Protein AF-A0A350H3S9-F1 (afdb_monomer)

Nearest PDB structures (foldseek):
  4h9d-assembly1_A  TM=5.043E-01  e=4.575E-01  Geobacter metallireducens GS-15

Sequence (129 aa):
MKNITREMLKIYKPISELDWMNYKIVRKTDLTFHHIQKRCDGGKEVIENGALLLPVPHQYLHLIEYKDINTYIAINKMFEYINRQQHEPTMEQREIIEYLLREFEEKHKWDKGSKGKLMIKRKYLERSL

Secondary structure (DSSP, 8-state):
--HHHHHHHHHH--TTSB-TTS-B-S-GGG-EEEESS-GGGT--SSGGGEEEE-HHHHHHHHHHHHH-HHHHHHHHHHHHHHHHHTSPPPHHHHHHHHHHHHHHHHHHTT-B-TTS-BSS-HHHH----

Solvent-accessible surface area (backbone atoms only — not comparable to full-atom values): 7425 Å² total; per-residue (Å²): 112,57,71,67,51,55,54,47,50,69,53,27,48,59,82,84,37,38,34,78,79,37,36,70,52,88,50,77,70,60,42,38,77,42,58,62,49,43,61,93,78,71,31,59,100,45,75,82,30,38,39,55,27,40,69,63,59,50,55,44,49,54,52,36,43,76,73,37,52,65,57,34,50,53,51,40,50,51,39,48,53,37,41,73,69,53,36,49,76,50,71,69,56,48,50,53,50,49,50,53,50,50,55,49,42,69,75,41,65,82,41,55,46,99,83,69,44,60,64,74,46,72,78,74,72,65,52,72,120

pLDDT: mean 96.6, std 2.72, range [79.38, 98.75]

Foldseek 3Di:
DDPQLVVLCVQAVPPVCAFLLQAHNPDSVQWDWDFLQDVVNVTDSHLLRTGTDGPLVSVVLVVCCVPPVPLSNVSSVLVNVSSVVRYHDDPVSNVVSVVSLVVSCVVQVCPADPVRDRPDDPSNVPGDD

Structure (mmCIF, N/CA/C/O backbone):
data_AF-A0A350H3S9-F1
#
_entry.id   AF-A0A350H3S9-F1
#
loop_
_atom_site.group_PDB
_atom_site.id
_atom_site.type_symbol
_atom_site.label_atom_id
_atom_site.label_alt_id
_atom_site.label_comp_id
_atom_site.label_asym_id
_atom_site.label_entity_id
_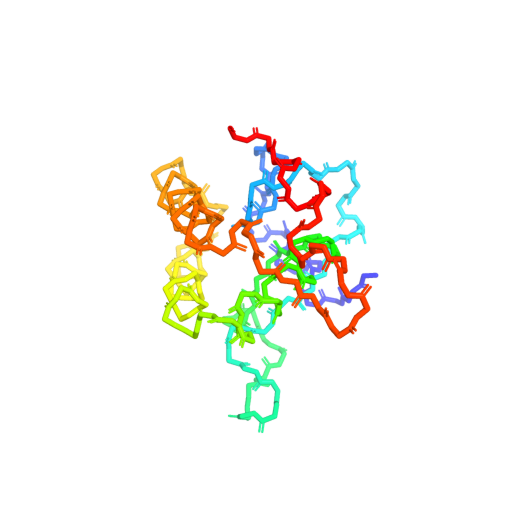atom_site.label_seq_id
_atom_site.pdbx_PDB_ins_code
_atom_site.Cartn_x
_atom_site.Cartn_y
_atom_site.Cartn_z
_atom_site.occupancy
_atom_site.B_iso_or_equiv
_atom_site.auth_seq_id
_atom_site.auth_comp_id
_atom_site.auth_asym_id
_atom_site.auth_atom_id
_atom_site.pdbx_PDB_model_num
ATOM 1 N N . MET A 1 1 ? -17.224 4.369 -3.195 1.00 84.19 1 MET A N 1
ATOM 2 C CA . MET A 1 1 ? -16.602 3.606 -2.090 1.00 84.19 1 MET A CA 1
ATOM 3 C C . MET A 1 1 ? -17.494 2.431 -1.702 1.00 84.19 1 MET A C 1
ATOM 5 O O . MET A 1 1 ? -18.702 2.625 -1.617 1.00 84.19 1 MET A O 1
ATOM 9 N N . LYS A 1 2 ? -16.916 1.243 -1.485 1.00 87.38 2 LYS A N 1
ATOM 10 C CA . LYS A 1 2 ? -17.641 0.023 -1.079 1.00 87.38 2 LYS A CA 1
ATOM 11 C C . LYS A 1 2 ? -18.031 0.055 0.407 1.00 87.38 2 LYS A C 1
ATOM 13 O O . LYS A 1 2 ? -17.429 0.799 1.179 1.00 87.38 2 LYS A O 1
ATOM 18 N N . ASN A 1 3 ? -18.996 -0.773 0.817 1.00 93.94 3 ASN A N 1
ATOM 19 C CA . ASN A 1 3 ? -19.404 -0.876 2.227 1.00 93.94 3 ASN A CA 1
ATOM 20 C C . ASN A 1 3 ? -18.253 -1.341 3.130 1.00 93.94 3 ASN A C 1
ATOM 22 O O . ASN A 1 3 ? -17.977 -0.675 4.122 1.00 93.94 3 A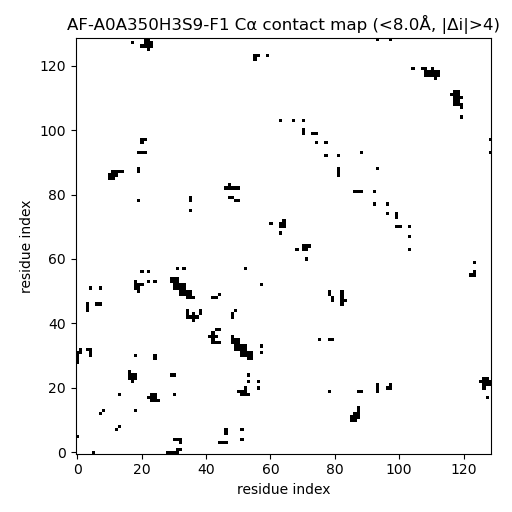SN A O 1
ATOM 26 N N . ILE A 1 4 ? -17.501 -2.364 2.714 1.00 96.00 4 ILE A N 1
ATOM 27 C CA . ILE A 1 4 ? -16.339 -2.865 3.462 1.00 96.00 4 ILE A CA 1
ATOM 28 C C . ILE A 1 4 ? -15.286 -1.772 3.708 1.00 96.00 4 ILE A C 1
ATOM 30 O O . ILE A 1 4 ? -14.759 -1.629 4.805 1.00 96.00 4 ILE A O 1
ATOM 34 N N . THR A 1 5 ? -15.040 -0.899 2.724 1.00 96.56 5 THR A N 1
ATOM 35 C CA . THR A 1 5 ? -14.099 0.224 2.863 1.00 96.56 5 THR A CA 1
ATOM 36 C C . THR A 1 5 ? -14.577 1.229 3.915 1.00 96.56 5 THR A C 1
ATOM 38 O O . THR A 1 5 ? -13.764 1.786 4.651 1.00 96.56 5 THR A O 1
ATOM 41 N N . ARG A 1 6 ? -15.895 1.456 4.021 1.00 96.31 6 ARG A N 1
ATOM 42 C CA . ARG A 1 6 ? -16.478 2.319 5.062 1.00 96.31 6 ARG A CA 1
ATOM 43 C C . ARG A 1 6 ? -16.324 1.704 6.450 1.00 96.31 6 ARG A C 1
ATOM 45 O O . ARG A 1 6 ? -16.080 2.439 7.398 1.00 96.31 6 ARG A O 1
ATOM 52 N N . GLU A 1 7 ? -16.479 0.390 6.572 1.00 97.38 7 GLU A N 1
ATOM 53 C CA . GLU A 1 7 ? -16.278 -0.336 7.832 1.00 97.38 7 GLU A CA 1
ATOM 54 C C . GLU A 1 7 ? -14.817 -0.273 8.272 1.00 97.38 7 GLU A C 1
ATOM 56 O O . GLU A 1 7 ? -14.533 0.163 9.386 1.00 97.38 7 GLU A O 1
ATOM 61 N N . MET A 1 8 ? -13.886 -0.558 7.361 1.00 97.75 8 MET A N 1
ATOM 62 C CA . MET A 1 8 ? -12.454 -0.410 7.617 1.00 97.75 8 MET A CA 1
ATOM 63 C C . MET A 1 8 ? -12.094 1.020 8.045 1.00 97.75 8 MET A C 1
ATOM 65 O O . MET A 1 8 ? -11.348 1.209 8.999 1.00 97.75 8 MET A O 1
ATOM 69 N N . LEU A 1 9 ? -12.663 2.053 7.415 1.00 97.06 9 LEU A N 1
ATOM 70 C CA . LEU A 1 9 ? -12.430 3.443 7.824 1.00 97.06 9 LEU A CA 1
ATOM 71 C C . LEU A 1 9 ? -12.848 3.741 9.273 1.00 97.06 9 LEU A C 1
ATOM 73 O O . LEU A 1 9 ? -12.231 4.596 9.911 1.00 97.06 9 LEU A O 1
ATOM 77 N N . LYS A 1 10 ? -13.875 3.057 9.792 1.00 96.94 10 LYS A N 1
ATOM 78 C CA . LYS A 1 10 ? -14.310 3.189 11.192 1.00 96.94 10 LYS A CA 1
ATOM 79 C C . LYS A 1 10 ? -13.351 2.497 12.162 1.00 96.94 10 LYS A C 1
ATOM 81 O O . LYS A 1 10 ? -13.195 2.989 13.276 1.00 96.94 10 LYS A O 1
ATOM 86 N N . ILE A 1 11 ? -12.742 1.390 11.737 1.00 97.38 11 ILE A N 1
ATOM 87 C CA . ILE A 1 11 ? -11.782 0.603 12.520 1.00 97.38 11 ILE A CA 1
ATOM 88 C C . ILE A 1 11 ? -10.434 1.317 12.553 1.00 97.38 11 ILE A C 1
ATOM 90 O O . ILE A 1 11 ? -10.003 1.781 13.603 1.00 97.38 11 ILE A O 1
ATOM 94 N N . TYR A 1 12 ? -9.806 1.478 11.385 1.00 97.25 12 TYR A N 1
ATOM 95 C CA . TYR A 1 12 ? -8.415 1.913 11.309 1.00 97.25 12 TYR A CA 1
ATOM 96 C C . TYR A 1 12 ? -8.235 3.405 11.553 1.00 97.25 12 TYR A C 1
ATOM 98 O O . TYR A 1 12 ? -7.176 3.779 12.024 1.00 97.25 12 TYR A O 1
ATOM 106 N N . LYS A 1 13 ? -9.242 4.243 11.258 1.00 94.75 13 LYS A N 1
ATOM 107 C CA . LYS A 1 13 ? -9.237 5.699 11.505 1.00 94.75 13 LYS A CA 1
ATOM 108 C C . LYS A 1 13 ? -7.896 6.365 11.127 1.00 94.75 13 LYS A C 1
ATOM 110 O O . LYS A 1 13 ? -7.096 6.615 12.012 1.00 94.75 13 LYS A O 1
ATOM 115 N N . PRO A 1 14 ? -7.643 6.698 9.849 1.00 92.00 14 PRO A N 1
ATOM 116 C CA . PRO A 1 14 ? -6.372 7.302 9.436 1.00 92.00 14 PRO A CA 1
ATOM 117 C C . PRO A 1 14 ? -6.255 8.750 9.949 1.00 92.00 14 PRO A C 1
ATOM 119 O O . PRO A 1 14 ? -6.624 9.686 9.235 1.00 92.00 14 PRO A O 1
ATOM 122 N N . ILE A 1 15 ? -5.808 8.941 11.194 1.00 94.62 15 ILE A N 1
ATOM 123 C CA . ILE A 1 15 ? -5.609 10.251 11.837 1.00 94.62 15 ILE A CA 1
ATOM 124 C C . ILE A 1 15 ? -4.406 10.951 11.209 1.00 94.62 15 ILE A C 1
ATOM 126 O O . ILE A 1 15 ? -4.433 12.164 11.037 1.00 94.62 15 ILE A O 1
ATOM 130 N N . SER A 1 16 ? -3.402 10.183 10.779 1.00 94.94 16 SER A N 1
ATOM 131 C CA . SER A 1 16 ? -2.261 10.685 9.998 1.00 94.94 16 SER A CA 1
ATOM 132 C C . SER A 1 16 ? -2.627 11.264 8.626 1.00 94.94 16 SER A C 1
ATOM 134 O O . SER A 1 16 ? -1.766 11.834 7.966 1.00 94.94 16 SER A O 1
ATOM 136 N N . GLU A 1 17 ? -3.870 11.090 8.160 1.00 97.12 17 GLU A N 1
ATOM 137 C CA . GLU A 1 17 ? -4.294 11.423 6.793 1.00 97.12 17 GLU A CA 1
ATOM 138 C C . GLU A 1 17 ? -3.474 10.711 5.706 1.00 97.12 17 GLU A C 1
ATOM 140 O O . GLU A 1 17 ? -3.423 11.162 4.563 1.00 97.12 17 GLU A O 1
ATOM 145 N N . LEU A 1 18 ? -2.854 9.578 6.035 1.00 97.75 18 LEU A N 1
ATOM 146 C CA . LEU A 1 18 ? -2.092 8.760 5.102 1.00 97.75 18 LEU A CA 1
ATOM 147 C C . LEU A 1 18 ? -2.777 7.419 4.881 1.00 97.75 18 LEU A C 1
ATOM 149 O O . LEU A 1 18 ? -3.320 6.810 5.809 1.00 97.75 18 LEU A O 1
ATOM 153 N N . ASP A 1 19 ? -2.705 6.924 3.652 1.00 98.12 19 ASP A N 1
ATOM 154 C CA . ASP A 1 19 ? -3.073 5.547 3.368 1.00 98.12 19 ASP A CA 1
ATOM 155 C C . ASP A 1 19 ? -1.991 4.569 3.856 1.00 98.12 19 ASP A C 1
ATOM 157 O O . ASP A 1 19 ? -0.999 4.957 4.490 1.00 98.12 19 ASP A O 1
ATOM 161 N N . TRP A 1 20 ? -2.202 3.275 3.615 1.00 98.31 20 TRP A N 1
ATOM 162 C CA . TRP A 1 20 ? -1.297 2.246 4.129 1.00 98.31 20 TRP A CA 1
ATOM 163 C C . TRP A 1 20 ? 0.053 2.194 3.399 1.00 98.31 20 TRP A C 1
ATOM 165 O O . TRP A 1 20 ? 0.931 1.464 3.835 1.00 98.31 20 TRP A O 1
ATOM 175 N N . MET A 1 21 ? 0.248 2.976 2.332 1.00 98.44 21 MET A N 1
ATOM 176 C CA . MET A 1 21 ? 1.527 3.130 1.624 1.00 98.44 21 MET A CA 1
ATOM 177 C C . MET A 1 21 ? 2.067 4.567 1.697 1.00 98.44 21 MET A C 1
ATOM 179 O O . MET A 1 21 ? 2.867 4.972 0.856 1.00 98.44 21 MET A O 1
ATOM 183 N N . ASN A 1 22 ? 1.646 5.336 2.705 1.00 98.38 22 ASN A N 1
ATOM 184 C CA . ASN A 1 22 ? 2.121 6.693 2.993 1.00 98.38 22 ASN A CA 1
ATOM 185 C C . ASN A 1 22 ? 1.741 7.768 1.959 1.00 98.38 22 ASN A C 1
ATOM 187 O O . ASN A 1 22 ? 2.407 8.802 1.856 1.00 98.38 22 ASN A O 1
ATOM 191 N N . TYR A 1 23 ? 0.652 7.579 1.212 1.00 98.19 23 TYR A N 1
ATOM 192 C CA . TYR A 1 23 ? 0.120 8.623 0.332 1.00 98.19 23 TYR A CA 1
ATOM 193 C C . TYR A 1 23 ? -0.948 9.446 1.046 1.00 98.19 23 TYR A C 1
ATOM 195 O O . TYR A 1 23 ? -1.831 8.899 1.710 1.00 98.19 23 TYR A O 1
ATOM 203 N N . LYS A 1 24 ? -0.903 10.770 0.861 1.00 98.00 24 LYS A N 1
ATOM 204 C CA . LYS A 1 24 ? -1.856 11.697 1.478 1.00 98.00 24 LYS A CA 1
ATOM 205 C C . LYS A 1 24 ? -3.286 11.477 0.990 1.00 98.00 24 LYS A C 1
ATOM 207 O O . LYS A 1 24 ? -3.606 11.633 -0.189 1.00 98.00 24 LYS A O 1
ATOM 212 N N . ILE A 1 25 ? -4.175 11.205 1.934 1.00 97.25 25 ILE A N 1
ATOM 213 C CA . ILE A 1 25 ? -5.616 11.096 1.752 1.00 97.25 25 ILE A CA 1
ATOM 214 C C . ILE A 1 25 ? -6.215 12.502 1.797 1.00 97.25 25 ILE A C 1
ATOM 216 O O . ILE A 1 25 ? -6.502 13.039 2.859 1.00 97.25 25 ILE A O 1
ATOM 220 N N . VAL A 1 26 ? -6.477 13.084 0.627 1.00 94.62 26 VAL A N 1
ATOM 221 C CA . VAL A 1 26 ? -7.223 14.355 0.539 1.00 94.62 26 VAL A CA 1
ATOM 222 C C . VAL A 1 26 ? -8.717 14.129 0.779 1.00 94.62 26 VAL A C 1
ATOM 224 O O . VAL A 1 26 ? -9.388 14.920 1.435 1.00 94.62 26 VAL A O 1
ATOM 227 N N . ARG A 1 27 ? -9.258 13.028 0.247 1.00 94.44 27 ARG A N 1
ATOM 228 C CA . ARG A 1 27 ? -10.661 12.644 0.424 1.00 94.44 27 ARG A CA 1
ATOM 229 C C . ARG A 1 27 ? -10.740 11.179 0.798 1.00 94.44 27 ARG A C 1
ATOM 231 O O . ARG A 1 27 ? -10.371 10.312 0.010 1.00 94.44 27 ARG A O 1
ATOM 238 N N . LYS A 1 28 ? -11.302 10.888 1.974 1.00 93.00 28 LYS A N 1
ATOM 239 C CA . LYS A 1 28 ? -11.496 9.504 2.437 1.00 93.00 28 LYS A CA 1
ATOM 240 C C . LYS A 1 28 ? -12.279 8.674 1.418 1.00 93.00 28 LYS A C 1
ATOM 242 O O . LYS A 1 28 ? -11.959 7.508 1.241 1.00 93.00 28 LYS A O 1
ATOM 247 N N . THR A 1 29 ? -13.237 9.280 0.704 1.00 93.94 29 THR A N 1
ATOM 248 C CA . THR A 1 29 ? -14.065 8.650 -0.347 1.00 93.94 29 THR A CA 1
ATOM 249 C C . THR A 1 29 ? -13.280 8.032 -1.501 1.00 93.94 29 THR A C 1
ATOM 251 O O . THR A 1 29 ? -13.826 7.161 -2.182 1.00 93.94 29 THR A O 1
ATOM 254 N N . ASP A 1 30 ? -12.035 8.466 -1.704 1.00 96.00 30 ASP A N 1
ATOM 255 C CA . ASP A 1 30 ? -11.179 8.030 -2.808 1.00 96.00 30 ASP A CA 1
ATOM 256 C C . ASP A 1 30 ? -10.407 6.747 -2.463 1.00 96.00 30 ASP A C 1
ATOM 258 O O . ASP A 1 30 ? -9.828 6.120 -3.350 1.00 96.0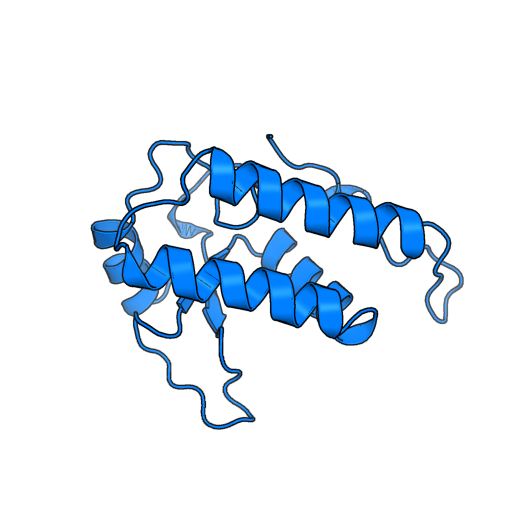0 30 ASP A O 1
ATOM 262 N N . LEU A 1 31 ? -10.424 6.320 -1.194 1.00 97.38 31 LEU A N 1
ATOM 263 C CA . LEU A 1 31 ? -9.818 5.061 -0.774 1.00 97.38 31 LEU A CA 1
ATOM 264 C C . LEU A 1 31 ? -10.499 3.861 -1.432 1.00 97.38 31 LEU A C 1
ATOM 266 O O . LEU A 1 31 ? -11.724 3.774 -1.580 1.00 97.38 31 LEU A O 1
ATOM 270 N N . THR A 1 32 ? -9.660 2.897 -1.768 1.00 97.06 32 THR A N 1
ATOM 271 C CA . THR A 1 32 ? -10.017 1.624 -2.374 1.00 97.06 32 THR A CA 1
ATOM 272 C C . THR A 1 32 ? -9.659 0.481 -1.431 1.00 97.06 32 THR A C 1
ATOM 274 O O . THR A 1 32 ? -8.807 0.621 -0.555 1.00 97.06 32 THR A O 1
ATOM 277 N N . PHE A 1 33 ? -10.345 -0.648 -1.606 1.00 97.38 33 PHE A N 1
ATOM 278 C CA . PHE A 1 33 ? -10.029 -1.898 -0.924 1.00 97.38 33 PHE A CA 1
ATOM 279 C C . PHE A 1 33 ? -9.017 -2.676 -1.768 1.00 97.38 33 PHE A C 1
ATOM 281 O O . PHE A 1 33 ? -9.345 -3.093 -2.884 1.00 97.38 33 PHE A O 1
ATOM 288 N N . HIS A 1 34 ? -7.808 -2.854 -1.244 1.00 97.31 34 HIS A N 1
ATOM 289 C CA . HIS A 1 34 ? -6.816 -3.787 -1.776 1.00 97.31 34 HIS A CA 1
ATOM 290 C C . HIS A 1 34 ? -6.977 -5.153 -1.108 1.00 97.31 34 HIS A C 1
ATOM 292 O O . HIS A 1 34 ? -7.211 -5.219 0.095 1.00 97.31 34 HIS A O 1
ATOM 298 N N . HIS A 1 35 ? -6.861 -6.222 -1.892 1.00 97.69 35 HIS A N 1
ATOM 299 C CA . HIS A 1 35 ? -6.909 -7.594 -1.390 1.00 97.69 35 HIS A CA 1
ATOM 300 C C . HIS A 1 35 ? -5.495 -8.048 -1.013 1.00 97.69 35 HIS A C 1
ATOM 302 O O . HIS A 1 35 ? -4.648 -8.129 -1.900 1.00 97.69 35 HIS A O 1
ATOM 308 N N . ILE A 1 36 ? -5.261 -8.393 0.255 1.00 97.12 36 ILE A N 1
ATOM 309 C CA . ILE A 1 36 ? -3.971 -8.934 0.718 1.00 97.12 36 ILE A CA 1
ATOM 310 C C . ILE A 1 36 ? -3.707 -10.292 0.046 1.00 97.12 36 ILE A C 1
ATOM 312 O O . ILE A 1 36 ? -2.725 -10.459 -0.672 1.00 97.12 36 ILE A O 1
ATOM 316 N N . GLN A 1 37 ? -4.632 -11.242 0.196 1.00 95.75 37 GLN A N 1
ATOM 317 C CA . GLN A 1 37 ? -4.743 -12.421 -0.658 1.00 95.75 37 GLN A CA 1
ATOM 318 C C . GLN A 1 37 ? -5.650 -12.082 -1.835 1.00 95.75 37 GLN A C 1
ATOM 320 O O . GLN A 1 37 ? -6.823 -11.742 -1.646 1.00 95.75 37 GLN A O 1
ATOM 325 N N . LYS A 1 38 ? -5.130 -12.196 -3.059 1.00 92.81 38 LYS A N 1
ATOM 326 C CA . LYS A 1 38 ? -5.864 -11.842 -4.277 1.00 92.81 38 LYS A CA 1
ATOM 327 C C . LYS A 1 38 ? -7.125 -12.683 -4.447 1.00 92.81 38 LYS A C 1
ATOM 329 O O . LYS A 1 38 ? -7.174 -13.867 -4.117 1.00 92.81 38 LYS A O 1
ATOM 334 N N . ARG A 1 39 ? -8.134 -12.084 -5.082 1.00 92.88 39 ARG A N 1
ATOM 335 C CA . ARG A 1 39 ? -9.401 -12.757 -5.401 1.00 92.88 39 ARG A CA 1
ATOM 336 C C . ARG A 1 39 ? -9.223 -13.990 -6.295 1.00 92.88 39 ARG A C 1
ATOM 338 O O . ARG A 1 39 ? -9.938 -14.968 -6.105 1.00 92.88 39 ARG A O 1
ATOM 345 N N . CYS A 1 40 ? -8.289 -13.953 -7.251 1.00 92.56 40 CYS A N 1
ATOM 346 C CA . CYS A 1 40 ? -7.987 -15.105 -8.111 1.00 92.56 40 CYS A CA 1
ATOM 347 C C . CYS A 1 40 ? -7.426 -16.300 -7.327 1.00 92.56 40 CYS A C 1
ATOM 349 O O . CYS A 1 40 ? -7.602 -17.432 -7.760 1.00 92.56 40 CYS A O 1
ATOM 351 N N . ASP A 1 41 ? -6.845 -16.046 -6.152 1.00 93.50 41 ASP A N 1
ATOM 352 C CA . ASP A 1 41 ? -6.241 -17.057 -5.283 1.00 93.50 41 ASP A CA 1
ATOM 353 C C . ASP A 1 41 ? -7.191 -17.451 -4.134 1.00 93.50 41 ASP A C 1
ATOM 355 O O . ASP A 1 41 ? -6.761 -17.987 -3.115 1.00 93.50 41 ASP A O 1
ATOM 359 N N . GLY A 1 42 ? -8.489 -17.141 -4.263 1.00 94.44 42 GLY A N 1
ATOM 360 C CA . GLY A 1 42 ? -9.519 -17.444 -3.263 1.00 94.44 42 GLY A CA 1
ATOM 361 C C . GLY A 1 42 ? -9.690 -16.395 -2.159 1.00 94.44 42 GLY A C 1
ATOM 362 O O . GLY A 1 42 ? -10.485 -16.603 -1.240 1.00 94.44 42 GLY A O 1
ATOM 363 N N . GLY A 1 43 ? -8.994 -15.258 -2.242 1.00 95.56 43 GLY A N 1
ATOM 364 C CA . GLY A 1 43 ? -9.110 -14.174 -1.271 1.00 95.56 43 GLY A CA 1
ATOM 365 C C . GLY A 1 43 ? -10.502 -13.538 -1.245 1.00 95.56 43 GLY A C 1
ATOM 366 O O . GLY A 1 43 ? -11.044 -13.134 -2.278 1.00 95.56 43 GLY A O 1
ATOM 367 N N . LYS A 1 44 ? -11.085 -13.438 -0.048 1.00 96.00 44 LYS A N 1
ATOM 368 C CA . LYS A 1 44 ? -12.433 -12.892 0.170 1.00 96.00 44 LYS A CA 1
ATOM 369 C C . LYS A 1 44 ? -12.396 -11.378 0.385 1.00 96.00 44 LYS A C 1
ATOM 371 O O . LYS A 1 44 ? -11.415 -10.842 0.893 1.00 96.00 44 LYS A O 1
ATOM 376 N N . GLU A 1 45 ? -13.485 -10.693 0.047 1.00 96.44 45 GLU A N 1
ATOM 377 C CA . GLU A 1 45 ? -13.674 -9.273 0.370 1.00 96.44 45 GLU A CA 1
ATOM 378 C C . GLU A 1 45 ? -14.169 -9.141 1.822 1.00 96.44 45 GLU A C 1
ATOM 380 O O . GLU A 1 45 ? -15.360 -8.979 2.077 1.00 96.44 45 GLU A O 1
ATOM 385 N N . VAL A 1 46 ? -13.244 -9.293 2.770 1.00 96.94 46 VAL A N 1
ATOM 386 C CA . VAL A 1 46 ? -13.469 -9.205 4.225 1.00 96.94 46 VAL A CA 1
ATOM 387 C C . VAL A 1 46 ? -12.421 -8.295 4.864 1.00 96.94 46 VAL A C 1
ATOM 389 O O . VAL A 1 46 ? -11.381 -8.039 4.254 1.00 96.94 46 VAL A O 1
ATOM 392 N N . ILE A 1 47 ? -12.688 -7.796 6.073 1.00 97.19 47 ILE A N 1
ATOM 393 C CA . ILE A 1 47 ? -11.842 -6.804 6.7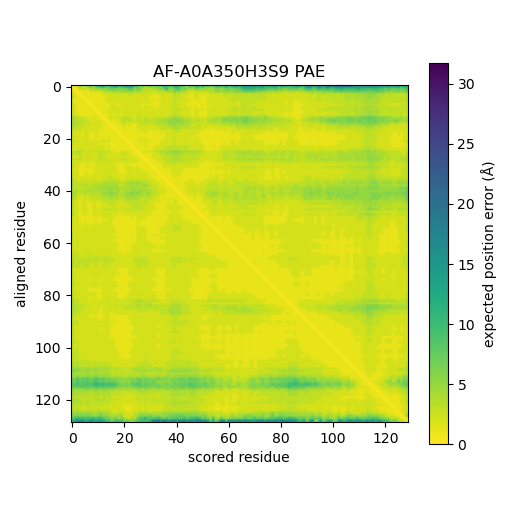57 1.00 97.19 47 ILE A CA 1
ATOM 394 C C . ILE A 1 47 ? -10.415 -7.330 6.907 1.00 97.19 47 ILE A C 1
ATOM 396 O O . ILE A 1 47 ? -9.474 -6.632 6.542 1.00 97.19 47 ILE A O 1
ATOM 400 N N . GLU A 1 48 ? -10.273 -8.586 7.327 1.00 96.56 48 GLU A N 1
ATOM 401 C CA . GLU A 1 48 ? -9.008 -9.272 7.612 1.00 96.56 48 GLU A CA 1
ATOM 402 C C . GLU A 1 48 ? -8.122 -9.444 6.372 1.00 96.56 48 GLU A C 1
ATOM 404 O O . GLU A 1 48 ? -6.915 -9.640 6.487 1.00 96.56 48 GLU A O 1
ATOM 409 N N . ASN A 1 49 ? -8.719 -9.362 5.180 1.00 97.75 49 ASN A N 1
ATOM 410 C CA . ASN A 1 49 ? -8.040 -9.505 3.894 1.00 97.75 49 ASN A CA 1
ATOM 411 C C . ASN A 1 49 ? -7.886 -8.163 3.153 1.00 97.75 49 ASN A C 1
ATOM 413 O O . ASN A 1 49 ? -7.583 -8.135 1.959 1.00 97.75 49 ASN A O 1
ATOM 417 N N . GLY A 1 50 ? -8.159 -7.049 3.832 1.00 97.06 50 GLY A N 1
ATOM 418 C CA . GLY A 1 50 ? -8.189 -5.719 3.242 1.00 97.06 50 GLY A CA 1
ATOM 419 C C . GLY A 1 50 ? -6.970 -4.864 3.561 1.00 97.06 50 GLY A C 1
ATOM 420 O O . GLY A 1 50 ? -6.425 -4.913 4.658 1.00 97.06 50 GLY A O 1
ATOM 421 N N . ALA A 1 51 ? -6.617 -3.968 2.646 1.00 98.00 51 ALA A N 1
ATOM 422 C CA . ALA A 1 51 ? -5.828 -2.778 2.952 1.00 98.00 51 ALA A CA 1
ATOM 423 C C . ALA A 1 51 ? -6.490 -1.527 2.357 1.00 98.00 51 ALA A C 1
ATOM 425 O O . ALA A 1 51 ? -7.135 -1.590 1.304 1.00 98.00 51 ALA A O 1
ATOM 426 N N . LEU A 1 52 ? -6.343 -0.387 3.039 1.00 98.25 52 LEU A N 1
ATOM 427 C CA . LEU A 1 52 ? -6.863 0.904 2.582 1.00 98.25 52 LEU A CA 1
ATOM 428 C C . LEU A 1 52 ? -5.793 1.640 1.774 1.00 98.25 52 LEU A C 1
ATOM 430 O O . LEU A 1 52 ? -4.859 2.193 2.352 1.00 98.25 52 LEU A O 1
ATOM 434 N N . LEU A 1 53 ? -5.965 1.677 0.451 1.00 98.12 53 LEU A N 1
ATOM 435 C CA . LEU A 1 53 ? -5.046 2.343 -0.478 1.00 98.12 53 LEU A CA 1
ATOM 436 C C . LEU A 1 53 ? -5.774 3.333 -1.381 1.00 98.12 53 LEU A C 1
ATOM 438 O O . LEU A 1 53 ? -6.895 3.079 -1.835 1.00 98.12 53 LEU A O 1
ATOM 442 N N . LEU A 1 54 ? -5.118 4.438 -1.718 1.00 98.06 54 LEU A N 1
ATOM 443 C CA . LEU A 1 54 ? -5.537 5.304 -2.817 1.00 98.06 54 LEU A CA 1
ATOM 444 C C . LEU A 1 54 ? -5.303 4.621 -4.183 1.00 98.06 54 LEU A C 1
ATOM 446 O O . LEU A 1 54 ? -4.497 3.695 -4.299 1.00 98.06 54 LEU A O 1
ATOM 450 N N . PRO A 1 55 ? -5.955 5.083 -5.268 1.00 97.56 55 PRO A N 1
ATOM 451 C CA . PRO A 1 55 ? -5.817 4.452 -6.582 1.00 97.56 55 PRO A CA 1
ATOM 452 C C . PRO A 1 55 ? -4.379 4.429 -7.120 1.00 97.56 55 PRO A C 1
ATOM 454 O O . PRO A 1 55 ? -4.004 3.507 -7.842 1.00 97.56 55 PRO A O 1
ATOM 457 N N . VAL A 1 56 ? -3.568 5.440 -6.790 1.00 97.75 56 VAL A N 1
ATOM 458 C CA . VAL A 1 56 ? -2.159 5.523 -7.211 1.00 97.75 56 VAL A CA 1
ATOM 459 C C . VAL A 1 56 ? -1.295 4.447 -6.535 1.00 97.75 56 VAL A C 1
ATOM 461 O O . VAL A 1 56 ? -0.713 3.658 -7.279 1.00 97.75 56 VAL A O 1
ATOM 464 N N . PRO A 1 57 ? -1.230 4.349 -5.194 1.00 98.06 57 PRO A N 1
ATOM 465 C CA . PRO A 1 57 ? -0.529 3.262 -4.505 1.00 98.06 57 PRO A CA 1
ATOM 466 C C . PRO A 1 57 ? -1.063 1.877 -4.849 1.00 98.06 57 PRO A C 1
ATOM 468 O O . PRO A 1 57 ? -0.273 0.961 -5.020 1.00 98.06 57 PRO A O 1
ATOM 471 N N . HIS A 1 58 ? -2.375 1.712 -5.040 1.00 97.94 58 HIS A N 1
ATOM 472 C CA . HIS A 1 58 ? -2.939 0.427 -5.466 1.00 97.94 58 HIS A CA 1
ATOM 473 C C . HIS A 1 58 ? -2.374 -0.003 -6.834 1.00 97.94 58 HIS A C 1
ATOM 475 O O . HIS A 1 58 ? -1.884 -1.118 -6.997 1.00 97.94 58 HIS A O 1
ATOM 481 N N . GLN A 1 59 ? -2.349 0.908 -7.817 1.00 98.06 59 GLN A N 1
ATOM 482 C CA . GLN A 1 59 ? -1.690 0.655 -9.106 1.00 98.06 59 GLN A CA 1
ATOM 483 C C . GLN A 1 59 ? -0.188 0.412 -8.956 1.00 98.06 59 GLN A C 1
ATOM 485 O O . GLN A 1 59 ? 0.386 -0.370 -9.715 1.00 98.06 59 GLN A O 1
ATOM 490 N N . TYR A 1 60 ? 0.455 1.112 -8.023 1.00 98.56 60 TYR A N 1
ATOM 491 C CA . TYR A 1 60 ? 1.879 0.958 -7.788 1.00 98.56 60 TYR A CA 1
ATOM 492 C C . TYR A 1 60 ? 2.205 -0.421 -7.215 1.00 98.56 60 TYR A C 1
ATOM 494 O O . TYR A 1 60 ? 3.124 -1.078 -7.692 1.00 98.56 60 TYR A O 1
ATOM 502 N N . LEU A 1 61 ? 1.388 -0.914 -6.290 1.00 98.38 61 LEU A N 1
ATOM 503 C CA . LEU A 1 61 ? 1.544 -2.235 -5.705 1.00 98.38 61 LEU A CA 1
ATOM 504 C C . LEU A 1 61 ? 1.401 -3.358 -6.744 1.00 98.38 61 LEU A C 1
ATOM 506 O O . LEU A 1 61 ? 2.157 -4.321 -6.688 1.00 98.38 61 LEU A O 1
ATOM 510 N N . HIS A 1 62 ? 0.529 -3.209 -7.749 1.00 97.38 62 HIS A N 1
ATOM 511 C CA . HIS A 1 62 ? 0.483 -4.137 -8.892 1.00 97.38 62 HIS A CA 1
ATOM 512 C C . HIS A 1 62 ? 1.753 -4.099 -9.752 1.00 97.38 62 HIS A C 1
ATOM 514 O O . HIS A 1 62 ? 2.178 -5.123 -10.284 1.00 97.38 62 HIS A O 1
ATOM 520 N N . LEU A 1 63 ? 2.368 -2.923 -9.917 1.00 98.06 63 LEU A N 1
ATOM 521 C CA . LEU A 1 63 ? 3.662 -2.828 -10.594 1.00 98.06 63 LEU A CA 1
ATOM 522 C C . LEU A 1 63 ? 4.755 -3.531 -9.778 1.00 98.06 63 LEU A C 1
ATOM 524 O O . LEU A 1 63 ? 5.568 -4.240 -10.367 1.00 98.06 63 LEU A O 1
ATOM 528 N N . ILE A 1 64 ? 4.757 -3.345 -8.456 1.00 98.62 64 ILE A N 1
ATOM 529 C CA . ILE A 1 64 ? 5.691 -4.018 -7.549 1.00 98.62 64 ILE A CA 1
ATOM 530 C C . ILE A 1 64 ? 5.500 -5.532 -7.646 1.00 98.62 64 ILE A C 1
ATOM 532 O O . ILE A 1 64 ? 6.471 -6.231 -7.884 1.00 98.62 64 ILE A O 1
ATOM 536 N N . GLU A 1 65 ? 4.266 -6.037 -7.600 1.00 98.19 65 GLU A N 1
ATOM 537 C CA . GLU A 1 65 ? 3.955 -7.462 -7.789 1.00 98.19 65 GLU A CA 1
ATOM 538 C C . GLU A 1 65 ? 4.550 -8.035 -9.081 1.00 98.19 65 GLU A C 1
ATOM 540 O O . GLU A 1 65 ? 5.161 -9.101 -9.079 1.00 98.19 65 GLU A O 1
ATOM 545 N N . TYR A 1 66 ? 4.393 -7.306 -10.187 1.00 97.06 66 TYR A N 1
ATOM 546 C CA . TYR A 1 66 ? 4.894 -7.718 -11.494 1.00 97.06 66 TYR A CA 1
ATOM 547 C C . TYR A 1 66 ? 6.431 -7.748 -11.576 1.00 97.06 66 TYR A C 1
ATOM 549 O O . TYR A 1 66 ? 6.988 -8.507 -12.368 1.00 97.06 66 TYR A O 1
ATOM 557 N N . LYS A 1 67 ? 7.124 -6.899 -10.808 1.00 97.62 67 LYS A N 1
ATOM 558 C CA . LYS A 1 67 ? 8.576 -6.682 -10.923 1.00 97.62 67 LYS A CA 1
ATOM 559 C C . LYS A 1 67 ? 9.402 -7.336 -9.831 1.00 97.62 67 LYS A C 1
ATOM 561 O O . LYS A 1 67 ? 10.489 -7.834 -10.111 1.00 97.62 67 LYS A O 1
ATOM 566 N N . ASP A 1 68 ? 8.889 -7.315 -8.615 1.00 98.12 68 ASP A N 1
ATOM 567 C CA . ASP A 1 68 ? 9.531 -7.835 -7.424 1.00 98.12 68 ASP A CA 1
ATOM 568 C C . ASP A 1 68 ? 8.476 -8.437 -6.495 1.00 98.12 68 ASP A C 1
ATOM 570 O O . ASP A 1 68 ? 7.926 -7.792 -5.593 1.00 98.12 68 ASP A O 1
ATOM 574 N N . ILE A 1 69 ? 8.195 -9.717 -6.734 1.00 97.88 69 ILE A N 1
ATOM 575 C CA . ILE A 1 69 ? 7.221 -10.463 -5.944 1.00 97.88 69 ILE A CA 1
ATOM 576 C C . ILE A 1 69 ? 7.609 -10.518 -4.460 1.00 97.88 69 ILE A C 1
ATOM 578 O O . ILE A 1 69 ? 6.727 -10.533 -3.607 1.00 97.88 69 ILE A O 1
ATOM 582 N N . ASN A 1 70 ? 8.904 -10.480 -4.128 1.00 98.31 70 ASN A N 1
ATOM 583 C CA . ASN A 1 70 ? 9.354 -10.527 -2.739 1.00 98.31 70 ASN A CA 1
ATOM 584 C C . ASN A 1 70 ? 9.018 -9.223 -2.013 1.00 98.31 70 ASN A C 1
ATOM 586 O O . ASN A 1 70 ? 8.473 -9.272 -0.910 1.00 98.31 70 ASN A O 1
ATOM 590 N N . THR A 1 71 ? 9.252 -8.067 -2.643 1.00 98.62 71 THR A N 1
ATOM 591 C CA . THR A 1 71 ? 8.825 -6.775 -2.082 1.00 98.62 71 THR A CA 1
ATOM 592 C C . THR A 1 71 ? 7.307 -6.706 -1.946 1.00 98.62 71 THR A C 1
ATOM 594 O O . THR A 1 71 ? 6.799 -6.273 -0.912 1.00 98.62 71 THR A O 1
ATOM 597 N N . TYR A 1 72 ? 6.559 -7.182 -2.947 1.00 98.62 72 TYR A N 1
ATOM 598 C CA . TYR A 1 72 ? 5.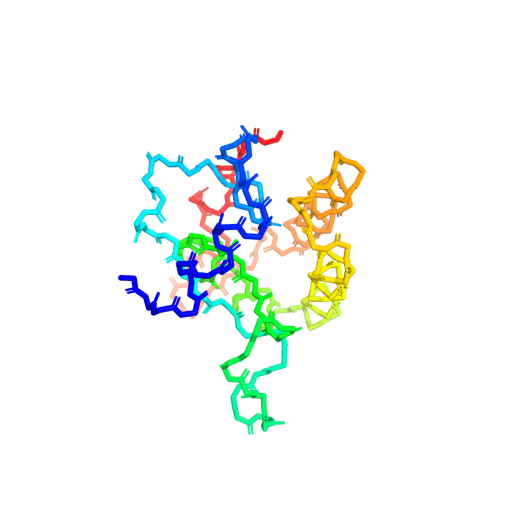097 -7.253 -2.865 1.00 98.62 72 TYR A CA 1
ATOM 599 C C . TYR A 1 72 ? 4.623 -8.100 -1.677 1.00 98.62 72 TYR A C 1
ATOM 601 O O . TYR A 1 72 ? 3.740 -7.676 -0.929 1.00 98.62 72 TYR A O 1
ATOM 609 N N . ILE A 1 73 ? 5.212 -9.284 -1.483 1.00 98.38 73 ILE A N 1
ATOM 610 C CA . ILE A 1 73 ? 4.902 -10.171 -0.357 1.00 98.38 73 ILE A CA 1
ATOM 611 C C . ILE A 1 73 ? 5.236 -9.481 0.968 1.00 98.38 73 ILE A C 1
ATOM 613 O O . ILE A 1 73 ? 4.413 -9.507 1.880 1.00 98.38 73 ILE A O 1
ATOM 617 N N . ALA A 1 74 ? 6.394 -8.825 1.075 1.00 98.62 74 ALA A N 1
ATOM 618 C CA . ALA A 1 74 ? 6.798 -8.112 2.285 1.00 98.62 74 ALA A CA 1
ATOM 619 C C . ALA A 1 74 ? 5.821 -6.978 2.644 1.00 98.62 74 ALA A C 1
ATOM 621 O O . ALA A 1 74 ? 5.392 -6.873 3.793 1.00 98.62 74 ALA A O 1
ATOM 622 N N . ILE A 1 75 ? 5.388 -6.182 1.660 1.00 98.75 75 ILE A N 1
ATOM 623 C CA . ILE A 1 75 ? 4.392 -5.119 1.868 1.00 98.75 75 ILE A CA 1
ATOM 624 C C . ILE A 1 75 ? 3.041 -5.709 2.297 1.00 98.75 75 ILE A C 1
ATOM 626 O O . ILE A 1 75 ? 2.454 -5.250 3.276 1.00 98.75 75 ILE A O 1
ATOM 630 N N . ASN A 1 76 ? 2.550 -6.758 1.627 1.00 98.44 76 ASN A N 1
ATOM 631 C CA . ASN A 1 76 ? 1.301 -7.412 2.035 1.00 98.44 76 ASN A CA 1
ATOM 632 C C . ASN A 1 76 ? 1.407 -8.041 3.428 1.00 98.44 76 ASN A C 1
ATOM 634 O O . ASN A 1 76 ? 0.441 -8.008 4.188 1.00 98.44 76 ASN A O 1
ATOM 638 N N . LYS A 1 77 ? 2.585 -8.542 3.812 1.00 98.38 77 LYS A N 1
ATOM 639 C CA . LYS A 1 77 ? 2.826 -9.027 5.170 1.00 98.38 77 LYS A CA 1
ATOM 640 C C . LYS A 1 77 ? 2.689 -7.905 6.197 1.00 98.38 77 LYS A C 1
ATOM 642 O O . LYS A 1 77 ? 2.058 -8.109 7.232 1.00 98.38 77 LYS A O 1
ATOM 647 N N . MET A 1 78 ? 3.198 -6.711 5.892 1.00 98.50 78 MET A N 1
ATOM 648 C CA . MET A 1 78 ? 2.964 -5.527 6.722 1.00 98.50 78 MET A CA 1
ATOM 649 C C . MET A 1 78 ? 1.481 -5.174 6.805 1.00 98.50 78 MET A C 1
ATOM 651 O O . MET A 1 78 ? 0.992 -4.888 7.898 1.00 98.50 78 MET A O 1
ATOM 655 N N . PHE A 1 79 ? 0.736 -5.276 5.701 1.00 98.56 79 PHE A N 1
ATOM 656 C CA . PHE A 1 79 ? -0.715 -5.092 5.733 1.00 98.56 79 PHE A CA 1
ATOM 657 C C . PHE A 1 79 ? -1.403 -6.096 6.655 1.00 98.56 79 PHE A C 1
ATOM 659 O O . PHE A 1 79 ? -2.265 -5.682 7.418 1.00 98.56 79 PHE A O 1
ATOM 666 N N . GLU A 1 80 ? -1.008 -7.374 6.672 1.00 98.06 80 GLU A N 1
ATOM 667 C CA . GLU A 1 80 ? -1.553 -8.348 7.631 1.00 98.06 80 GLU A CA 1
ATOM 668 C C . GLU A 1 80 ? -1.296 -7.943 9.089 1.00 98.06 80 GLU A C 1
ATOM 670 O O . GLU A 1 80 ? -2.165 -8.136 9.940 1.00 98.06 80 GLU A O 1
ATOM 675 N N . TYR A 1 81 ? -0.108 -7.413 9.403 1.00 97.94 81 TYR A N 1
ATOM 676 C CA . TYR A 1 81 ? 0.211 -6.939 10.753 1.00 97.94 81 TYR A CA 1
ATOM 677 C C . TYR A 1 81 ? -0.648 -5.728 11.142 1.00 97.94 81 TYR A C 1
ATOM 679 O O . TYR A 1 81 ? -1.264 -5.737 12.209 1.00 97.94 81 TYR A O 1
ATOM 687 N N . ILE A 1 82 ? -0.775 -4.742 10.245 1.00 97.88 82 ILE A N 1
ATOM 688 C CA . ILE A 1 82 ? -1.661 -3.576 10.419 1.00 97.88 82 ILE A CA 1
ATOM 689 C C . ILE A 1 82 ? -3.122 -4.020 1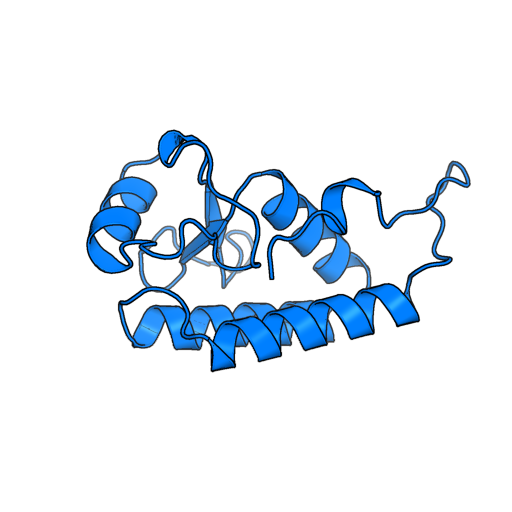0.574 1.00 97.88 82 ILE A C 1
ATOM 691 O O . ILE A 1 82 ? -3.896 -3.460 11.350 1.00 97.88 82 ILE A O 1
ATOM 695 N N . ASN A 1 83 ? -3.522 -5.058 9.849 1.00 96.00 83 ASN A N 1
ATOM 696 C CA . ASN A 1 83 ? -4.881 -5.553 9.911 1.00 96.00 83 ASN A CA 1
ATOM 697 C C . ASN A 1 83 ? -5.182 -6.172 11.288 1.00 96.00 83 ASN A C 1
ATOM 699 O O . ASN A 1 83 ? -6.194 -5.840 11.904 1.00 96.00 83 ASN A O 1
ATOM 703 N N . ARG A 1 84 ? -4.262 -6.988 11.823 1.00 96.38 84 ARG A N 1
ATOM 704 C CA . ARG A 1 84 ? -4.394 -7.637 13.142 1.00 96.38 84 ARG A CA 1
ATOM 705 C C . ARG A 1 84 ? -4.472 -6.658 14.313 1.00 96.38 84 ARG A C 1
ATOM 707 O O . ARG A 1 84 ? -5.177 -6.947 15.273 1.00 96.38 84 ARG A O 1
ATOM 714 N N . GLN A 1 85 ? -3.779 -5.522 14.247 1.00 96.44 85 GLN A N 1
ATOM 715 C CA . GLN A 1 85 ? -3.803 -4.519 15.325 1.00 96.44 85 GLN A CA 1
ATOM 716 C C . GLN A 1 85 ? -5.079 -3.656 15.340 1.00 96.44 85 GLN A C 1
ATOM 718 O O . GLN A 1 85 ? -5.347 -2.996 16.338 1.00 96.44 85 GLN A O 1
ATOM 723 N N . GLN A 1 86 ? -5.873 -3.655 14.257 1.00 95.88 86 GLN A N 1
ATOM 724 C CA . GLN A 1 86 ? -7.164 -2.946 14.171 1.00 95.88 86 GLN A CA 1
ATOM 725 C C . GLN A 1 86 ? -7.084 -1.418 14.406 1.00 95.88 86 GLN A C 1
ATOM 727 O O . GLN A 1 86 ? -8.057 -0.789 14.818 1.00 95.88 86 GLN A O 1
ATOM 732 N N . HIS A 1 87 ? -5.946 -0.798 14.093 1.00 96.12 87 HIS A N 1
ATOM 733 C CA . HIS A 1 87 ? -5.758 0.656 14.044 1.00 96.12 87 HIS A CA 1
ATOM 734 C C . HIS A 1 87 ? -4.816 1.033 12.892 1.00 96.12 87 HIS A C 1
ATOM 736 O O . HIS A 1 87 ? -4.158 0.162 12.314 1.00 96.12 87 HIS A O 1
ATOM 742 N N . GLU A 1 88 ? -4.761 2.315 12.521 1.00 96.69 88 GLU A N 1
ATOM 743 C CA . GLU A 1 88 ? -3.909 2.786 11.423 1.00 96.69 88 GLU A CA 1
ATOM 744 C 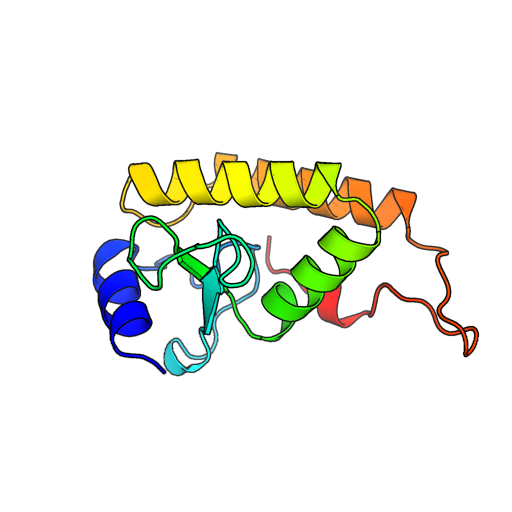C . GLU A 1 88 ? -2.435 2.364 11.579 1.00 96.69 88 GLU A C 1
ATOM 746 O O . GLU A 1 88 ? -1.993 2.107 12.703 1.00 96.69 88 GLU A O 1
ATOM 751 N N . PRO A 1 89 ? -1.660 2.306 10.478 1.00 98.19 89 PRO A N 1
ATOM 752 C CA . PRO A 1 89 ? -0.240 1.981 10.548 1.00 98.19 89 PRO A CA 1
ATOM 753 C C . PRO A 1 89 ? 0.518 2.879 11.536 1.00 98.19 89 PRO A C 1
ATOM 755 O O . PRO A 1 89 ? 0.397 4.108 11.481 1.00 98.19 89 PRO A O 1
ATOM 758 N N . THR A 1 90 ? 1.322 2.266 12.409 1.00 98.00 90 THR A N 1
ATOM 759 C CA . THR A 1 90 ? 2.232 2.981 13.319 1.00 98.00 90 THR A CA 1
ATOM 760 C C . THR A 1 90 ? 3.368 3.643 12.541 1.00 98.00 90 THR A C 1
ATOM 762 O O . THR A 1 90 ? 3.633 3.276 11.397 1.00 98.00 90 THR A O 1
ATOM 765 N N . MET A 1 91 ? 4.079 4.595 13.155 1.00 97.62 91 MET A N 1
ATOM 766 C CA . MET A 1 91 ? 5.223 5.240 12.496 1.00 97.62 91 MET A CA 1
ATOM 767 C C . MET A 1 91 ? 6.297 4.225 12.076 1.00 97.62 91 MET A C 1
ATOM 769 O O . MET A 1 91 ? 6.726 4.239 10.931 1.00 97.62 91 MET A O 1
ATOM 773 N N . GLU A 1 92 ? 6.632 3.269 12.944 1.00 98.31 92 GLU A N 1
ATOM 774 C CA . GLU A 1 92 ? 7.580 2.189 12.633 1.00 98.31 92 GLU A CA 1
ATOM 775 C C . GLU A 1 92 ? 7.130 1.356 11.417 1.00 98.31 92 GLU A C 1
ATOM 777 O O . GLU A 1 92 ? 7.905 1.092 10.501 1.00 98.31 92 GLU A O 1
ATOM 782 N N . GLN A 1 93 ? 5.846 0.989 11.343 1.00 98.50 93 GLN A N 1
ATOM 783 C CA . GLN A 1 93 ? 5.308 0.258 10.190 1.00 98.50 93 GLN A CA 1
ATOM 784 C C . GLN A 1 93 ? 5.383 1.089 8.904 1.00 98.50 93 GLN A C 1
ATOM 786 O O . GLN A 1 93 ? 5.652 0.545 7.833 1.00 98.50 93 GLN A O 1
ATOM 791 N N . ARG A 1 94 ? 5.160 2.403 9.001 1.00 98.44 94 ARG A N 1
ATOM 792 C CA . ARG A 1 94 ? 5.272 3.332 7.869 1.00 98.44 94 ARG A CA 1
ATOM 793 C C . ARG A 1 94 ? 6.705 3.459 7.381 1.00 98.44 94 ARG A C 1
ATOM 795 O O . ARG A 1 94 ? 6.899 3.453 6.169 1.00 98.44 94 ARG A O 1
ATOM 802 N N . GLU A 1 95 ? 7.672 3.529 8.289 1.00 98.38 95 GLU A N 1
ATOM 803 C CA . GLU A 1 95 ? 9.103 3.554 7.973 1.00 98.38 95 GLU A CA 1
ATOM 804 C C . GLU A 1 95 ? 9.551 2.256 7.296 1.00 98.38 95 GLU A C 1
ATOM 806 O O . GLU A 1 95 ? 10.255 2.306 6.290 1.00 98.38 95 GLU A O 1
ATOM 811 N N . ILE A 1 96 ? 9.077 1.098 7.769 1.00 98.69 96 ILE A N 1
ATOM 812 C CA . ILE A 1 96 ? 9.338 -0.196 7.120 1.00 98.69 96 ILE A CA 1
ATOM 813 C C . ILE A 1 96 ? 8.770 -0.209 5.697 1.00 98.69 96 ILE A C 1
ATOM 815 O O . ILE A 1 96 ? 9.460 -0.604 4.758 1.00 98.69 96 ILE A O 1
ATOM 819 N N . ILE A 1 97 ? 7.523 0.234 5.512 1.00 98.62 97 ILE A N 1
ATOM 820 C CA . ILE A 1 97 ? 6.905 0.300 4.181 1.00 98.62 97 ILE A CA 1
ATOM 821 C C . ILE A 1 97 ? 7.671 1.273 3.278 1.00 98.62 97 ILE A C 1
ATOM 823 O O . ILE A 1 97 ? 7.943 0.938 2.128 1.00 98.62 97 ILE A O 1
ATOM 827 N N . GLU A 1 98 ? 8.071 2.438 3.786 1.00 98.44 98 GLU A N 1
ATOM 828 C CA . GLU A 1 98 ? 8.867 3.408 3.030 1.00 98.44 98 GLU A CA 1
ATOM 829 C C . GLU A 1 98 ? 10.224 2.832 2.618 1.00 98.44 98 GLU A C 1
ATOM 831 O O . GLU A 1 98 ? 10.622 2.974 1.463 1.00 98.44 98 GLU A O 1
ATOM 836 N N . TYR A 1 99 ? 10.905 2.131 3.524 1.00 98.56 99 TYR A N 1
ATOM 837 C CA . TYR A 1 99 ? 12.157 1.442 3.229 1.00 98.56 99 TYR A CA 1
ATOM 838 C C . TYR A 1 99 ? 11.981 0.418 2.099 1.00 98.56 99 TYR A C 1
ATOM 840 O O . TYR A 1 99 ? 12.701 0.476 1.104 1.00 98.56 99 TYR A O 1
ATOM 848 N N . LEU A 1 100 ? 10.970 -0.455 2.186 1.00 98.75 100 LEU A N 1
ATOM 849 C CA . LEU A 1 100 ? 10.677 -1.452 1.147 1.00 98.75 100 LEU A CA 1
ATOM 850 C C . LEU A 1 100 ? 10.397 -0.809 -0.222 1.00 98.75 100 LEU A C 1
ATOM 852 O O . LEU A 1 100 ? 10.837 -1.322 -1.254 1.00 98.75 100 LEU A O 1
ATOM 856 N N . LEU A 1 101 ? 9.675 0.315 -0.240 1.00 98.62 101 LEU A N 1
ATOM 857 C CA . LEU A 1 101 ? 9.386 1.056 -1.467 1.00 98.62 101 LEU A CA 1
ATOM 858 C C . LEU A 1 101 ? 10.645 1.689 -2.060 1.00 98.62 101 LEU A C 1
ATOM 860 O O . LEU A 1 101 ? 10.853 1.584 -3.266 1.00 98.62 101 LEU A O 1
ATOM 864 N N . ARG A 1 102 ? 11.507 2.286 -1.232 1.00 98.31 102 ARG A N 1
ATOM 865 C CA . ARG A 1 102 ? 12.773 2.885 -1.682 1.00 98.31 102 ARG A CA 1
ATOM 866 C C . ARG A 1 102 ? 13.751 1.850 -2.223 1.00 98.31 102 ARG A C 1
ATOM 868 O O . ARG A 1 102 ? 14.360 2.092 -3.260 1.00 98.31 102 ARG A O 1
ATOM 875 N N . GLU A 1 103 ? 13.861 0.692 -1.579 1.00 98.50 103 GLU A N 1
ATOM 876 C CA . GLU A 1 103 ? 14.701 -0.408 -2.068 1.00 98.50 103 GLU A CA 1
ATOM 877 C C . GLU A 1 103 ? 14.217 -0.908 -3.436 1.00 98.50 103 GLU A C 1
ATOM 879 O O . GLU A 1 103 ? 15.010 -1.086 -4.364 1.00 98.50 103 GLU A O 1
ATOM 884 N N . PHE A 1 104 ? 12.900 -1.067 -3.604 1.00 98.56 104 PHE A N 1
ATOM 885 C CA . PHE A 1 104 ? 12.313 -1.387 -4.905 1.00 98.56 104 PHE A CA 1
ATOM 886 C C . PHE A 1 104 ? 12.606 -0.304 -5.947 1.00 98.56 104 PHE A C 1
ATOM 888 O O . PHE A 1 104 ? 12.969 -0.611 -7.085 1.00 98.56 104 PHE A O 1
ATOM 895 N N . GLU A 1 105 ? 12.458 0.962 -5.565 1.00 98.31 105 GLU A N 1
ATOM 896 C CA . GLU A 1 105 ? 12.700 2.105 -6.438 1.00 98.31 105 GLU A CA 1
ATOM 897 C C . GLU A 1 105 ? 14.138 2.149 -6.918 1.00 98.31 105 GLU A C 1
ATOM 899 O O . GLU A 1 105 ? 14.366 2.254 -8.119 1.00 98.31 105 GLU A O 1
ATOM 904 N N . GLU A 1 106 ? 15.100 2.002 -6.01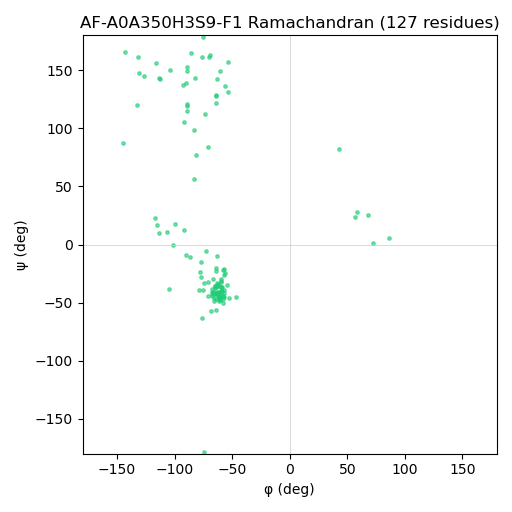6 1.00 98.25 106 GLU A N 1
ATOM 905 C CA . GLU A 1 106 ? 16.518 2.007 -6.356 1.00 98.25 106 GLU A CA 1
ATOM 906 C C . GLU A 1 106 ? 16.880 0.835 -7.275 1.00 98.25 106 GLU A C 1
ATOM 908 O O . GLU A 1 106 ? 17.570 1.022 -8.282 1.00 98.25 106 GLU A O 1
ATOM 913 N N . LYS A 1 107 ? 16.341 -0.354 -6.991 1.00 98.25 107 LYS A N 1
ATOM 914 C CA . LYS A 1 107 ? 16.551 -1.563 -7.794 1.00 98.25 107 LYS A CA 1
ATOM 915 C C . LYS A 1 107 ? 15.962 -1.454 -9.204 1.00 98.25 107 LYS A C 1
ATOM 917 O O . LYS A 1 107 ? 16.567 -1.944 -10.155 1.00 98.25 107 LYS A O 1
ATOM 922 N N . HIS A 1 108 ? 14.802 -0.810 -9.355 1.00 97.88 108 HIS A N 1
ATOM 923 C CA . HIS A 1 108 ? 14.030 -0.784 -10.606 1.00 97.88 108 HIS A CA 1
ATOM 924 C C . HIS A 1 108 ? 13.943 0.601 -11.274 1.00 97.88 108 HIS A C 1
ATOM 926 O O . HIS A 1 108 ? 13.205 0.767 -12.250 1.00 97.88 108 HIS A O 1
ATOM 932 N N . LYS A 1 109 ? 14.701 1.609 -10.818 1.00 96.50 109 LYS A N 1
ATOM 933 C CA . LYS A 1 109 ? 14.628 2.998 -11.328 1.00 96.50 109 LYS A CA 1
ATOM 934 C C . LYS A 1 109 ? 14.869 3.145 -12.828 1.00 96.50 109 LYS A C 1
ATOM 936 O O . LYS A 1 109 ? 14.371 4.091 -13.435 1.00 96.50 109 LYS A O 1
ATOM 941 N N . TRP A 1 110 ? 15.610 2.218 -13.432 1.00 97.25 110 TRP A N 1
ATOM 942 C CA . TRP A 1 110 ? 15.935 2.235 -14.861 1.00 97.25 110 TRP A CA 1
ATOM 943 C C . TRP A 1 110 ? 15.082 1.284 -15.702 1.00 97.25 110 TRP A C 1
ATOM 945 O O . TRP A 1 110 ? 15.238 1.255 -16.926 1.00 97.25 110 TRP A O 1
ATOM 955 N N . ASP A 1 111 ? 14.156 0.546 -15.084 1.00 97.25 111 ASP A N 1
ATOM 956 C CA . ASP A 1 111 ? 13.279 -0.373 -15.796 1.00 97.25 111 ASP A CA 1
ATOM 957 C C . ASP A 1 111 ? 12.377 0.389 -16.766 1.00 97.25 111 ASP A C 1
ATOM 959 O O . ASP A 1 111 ? 11.647 1.319 -16.402 1.00 97.25 111 ASP A O 1
ATOM 963 N N . LYS A 1 112 ? 12.387 -0.051 -18.025 1.00 97.06 112 LYS A N 1
ATOM 964 C CA . LYS A 1 112 ? 11.562 0.506 -19.096 1.00 97.06 112 LYS A CA 1
ATOM 965 C C . LYS A 1 112 ? 10.515 -0.505 -19.543 1.00 97.06 112 LYS A C 1
ATOM 967 O O . LYS A 1 112 ? 10.774 -1.702 -19.624 1.00 97.06 112 LYS A O 1
ATOM 972 N N . GLY A 1 113 ? 9.320 -0.010 -19.850 1.00 93.75 113 GLY A N 1
ATOM 973 C CA . GLY A 1 113 ? 8.285 -0.805 -20.507 1.00 93.75 113 GLY A CA 1
ATOM 974 C C . GLY A 1 113 ? 8.579 -1.002 -21.998 1.00 93.75 113 GLY A C 1
ATOM 975 O O . GLY A 1 113 ? 9.508 -0.413 -22.547 1.00 93.75 113 GLY A O 1
ATOM 976 N N . SER A 1 114 ? 7.713 -1.745 -22.690 1.00 91.31 114 SER A N 1
ATOM 977 C CA . SER A 1 114 ? 7.842 -2.038 -24.131 1.00 91.31 114 SER A CA 1
ATOM 978 C C . SER A 1 114 ? 7.930 -0.799 -25.033 1.00 91.31 114 SER A C 1
ATOM 980 O O . SER A 1 114 ? 8.492 -0.860 -26.118 1.00 91.31 114 SER A O 1
ATOM 982 N N . LYS A 1 115 ? 7.410 0.348 -24.578 1.00 93.50 115 LYS A N 1
ATOM 983 C CA . LYS A 1 115 ? 7.480 1.643 -25.279 1.00 93.50 115 LYS A CA 1
ATOM 984 C C . LYS A 1 115 ? 8.703 2.491 -24.890 1.00 93.50 115 LYS A C 1
ATOM 986 O O . LYS A 1 115 ? 8.698 3.695 -25.124 1.00 93.50 115 LYS A O 1
ATOM 991 N N . GLY A 1 116 ? 9.688 1.919 -24.196 1.00 94.75 116 GLY A N 1
ATOM 992 C CA . GLY A 1 116 ? 10.911 2.608 -23.761 1.00 94.75 116 GLY A CA 1
ATOM 993 C C . GLY A 1 116 ? 10.737 3.622 -22.620 1.00 94.75 116 GLY A C 1
ATOM 994 O O . GLY A 1 116 ? 11.712 4.246 -22.206 1.00 94.75 116 GLY A O 1
ATOM 995 N N . LYS A 1 117 ? 9.520 3.798 -22.089 1.00 95.75 117 LYS A N 1
ATOM 996 C CA . LYS A 1 117 ? 9.238 4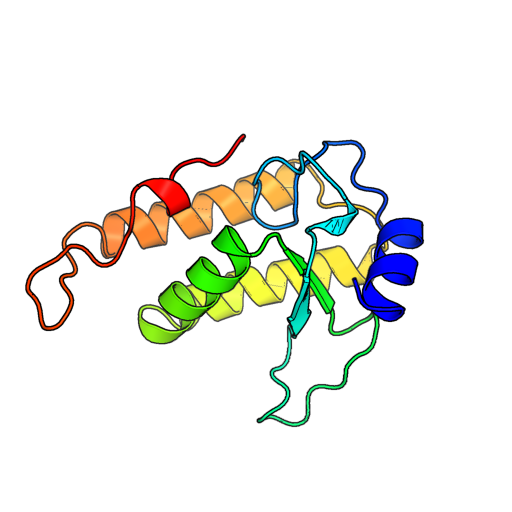.700 -20.959 1.00 95.75 117 LYS A CA 1
ATOM 997 C C . LYS A 1 117 ? 9.566 4.027 -19.628 1.00 95.75 117 LYS A C 1
ATOM 999 O O . LYS A 1 117 ? 9.281 2.839 -19.479 1.00 95.75 117 LYS A O 1
ATOM 1004 N N . LEU A 1 118 ? 10.087 4.798 -18.669 1.00 96.94 118 LEU A N 1
ATOM 1005 C CA . LEU A 1 118 ? 10.316 4.332 -17.297 1.00 96.94 118 LEU A CA 1
ATOM 1006 C C . LEU A 1 118 ? 9.021 3.794 -16.681 1.00 96.94 118 LEU A C 1
ATOM 1008 O O . LEU A 1 118 ? 7.946 4.382 -16.847 1.00 96.94 118 LEU A O 1
ATOM 1012 N N . MET A 1 119 ? 9.126 2.658 -15.996 1.00 96.38 119 MET A N 1
ATOM 1013 C CA . MET A 1 119 ? 7.979 1.996 -15.375 1.00 96.38 119 MET A CA 1
ATOM 1014 C C . MET A 1 119 ? 7.579 2.667 -14.063 1.00 96.38 119 MET A C 1
ATOM 1016 O O . MET A 1 119 ? 6.382 2.851 -13.816 1.00 96.38 119 MET A O 1
ATOM 1020 N N . ILE A 1 120 ? 8.563 3.091 -13.266 1.00 97.06 120 ILE A N 1
ATOM 1021 C CA . ILE A 1 120 ? 8.332 3.907 -12.077 1.00 97.06 120 ILE A CA 1
ATOM 1022 C C . ILE A 1 120 ? 7.985 5.324 -12.531 1.00 97.06 120 ILE A C 1
ATOM 1024 O O . ILE A 1 120 ? 8.786 6.039 -13.131 1.00 97.06 120 ILE A O 1
ATOM 1028 N N . LYS A 1 121 ? 6.734 5.714 -12.290 1.00 96.62 121 LYS A N 1
ATOM 1029 C CA . LYS A 1 121 ? 6.206 7.029 -12.651 1.00 96.62 121 LYS A CA 1
ATOM 1030 C C . LYS A 1 121 ? 6.445 7.991 -11.500 1.00 96.62 121 LYS A C 1
ATOM 1032 O O . LYS A 1 121 ? 6.306 7.602 -10.348 1.00 96.62 121 LYS A O 1
ATOM 1037 N N . ARG A 1 122 ? 6.640 9.273 -11.815 1.00 96.38 122 ARG A N 1
ATOM 1038 C CA . ARG A 1 122 ? 6.762 10.352 -10.821 1.00 96.38 122 ARG A CA 1
ATOM 1039 C C . ARG A 1 122 ? 5.680 10.293 -9.732 1.00 96.38 122 ARG A C 1
ATOM 1041 O O . ARG A 1 122 ? 6.014 10.338 -8.561 1.00 96.38 122 ARG A O 1
ATOM 1048 N N . LYS A 1 123 ? 4.414 10.077 -10.111 1.00 96.38 123 LYS A N 1
ATOM 1049 C CA . LYS A 1 123 ? 3.286 9.963 -9.167 1.00 96.38 123 LYS A CA 1
ATOM 1050 C C . LYS A 1 123 ? 3.429 8.849 -8.118 1.00 96.38 123 LYS A C 1
ATOM 1052 O O . LYS A 1 123 ? 2.752 8.891 -7.103 1.00 96.38 123 LYS A O 1
ATOM 1057 N N . TYR A 1 124 ? 4.248 7.825 -8.371 1.00 97.50 124 TYR A N 1
ATOM 1058 C CA . TYR A 1 124 ? 4.521 6.772 -7.390 1.00 97.50 124 TYR A CA 1
ATOM 1059 C C . TYR A 1 124 ? 5.517 7.240 -6.321 1.00 97.50 124 TYR A C 1
ATOM 1061 O O . TYR A 1 124 ? 5.482 6.737 -5.208 1.00 97.50 124 TYR A O 1
ATOM 1069 N N . LEU A 1 125 ? 6.343 8.240 -6.622 1.00 96.81 125 LEU A N 1
ATOM 1070 C CA . LEU A 1 125 ? 7.349 8.789 -5.710 1.00 96.81 125 LEU A CA 1
ATOM 1071 C C . LEU A 1 125 ? 6.809 9.945 -4.851 1.00 96.81 125 LEU A C 1
ATOM 1073 O O . LEU A 1 125 ? 7.476 10.399 -3.932 1.00 96.81 125 LEU A O 1
ATOM 1077 N N . GLU A 1 126 ? 5.602 10.432 -5.141 1.00 94.88 126 GLU A N 1
ATOM 1078 C CA . GLU A 1 126 ? 4.960 11.560 -4.449 1.00 94.88 126 GLU A CA 1
ATOM 1079 C C . GLU A 1 126 ? 4.255 11.094 -3.157 1.00 94.88 126 GLU A C 1
ATOM 1081 O O . GLU A 1 126 ? 3.046 11.267 -2.986 1.00 94.88 126 GLU A O 1
ATOM 1086 N N . ARG A 1 127 ? 5.018 10.451 -2.264 1.00 94.06 127 ARG A N 1
ATOM 1087 C CA . ARG A 1 127 ? 4.581 10.054 -0.914 1.00 94.06 127 ARG A CA 1
ATOM 1088 C C . ARG A 1 127 ? 4.774 11.198 0.084 1.00 94.06 127 ARG A C 1
ATOM 1090 O O . ARG A 1 127 ? 5.425 12.193 -0.221 1.00 94.06 127 ARG A O 1
ATOM 1097 N N . SER A 1 128 ? 4.135 11.094 1.249 1.00 89.25 128 SER A N 1
ATOM 1098 C CA . SER A 1 128 ? 4.081 12.160 2.265 1.00 89.25 128 SER A CA 1
ATOM 1099 C C . SER A 1 128 ? 4.770 11.803 3.587 1.00 89.25 128 SER A C 1
ATOM 1101 O O . SER A 1 128 ? 4.499 12.465 4.587 1.00 89.25 128 SER A O 1
ATOM 1103 N N . LEU A 1 129 ? 5.622 10.770 3.585 1.00 79.38 129 LEU A N 1
ATOM 1104 C CA . LEU A 1 129 ? 6.516 10.424 4.695 1.00 79.38 129 LEU A CA 1
ATOM 1105 C C . LEU A 1 129 ? 7.904 11.039 4.483 1.00 79.38 129 LEU A C 1
ATOM 1107 O O . LEU A 1 129 ? 8.377 11.016 3.322 1.00 79.38 129 LEU A O 1
#

Radius of gyration: 14.28 Å; Cα contacts (8 Å, |Δi|>4): 169; chains: 1; bounding box: 36×32×41 Å

Mean predicted aligned error: 2.59 Å